Protein AF-A0A5J5S243-F1 (afdb_monomer_lite)

Sequence (163 aa):
MQGHPEELGSLVEVLKSGMVTSDSGHQYKLQSDAKCDTMGTLWRILGVNNGAQRVFGEATGFSLLLTTLHSFQGDGHSEEPYLLVYIKVFTYLLRLMTAGVCGNTINRTKLHAIISSHTFYDLLSESGLLCVDYEKQVIRLLLEPAQKFFSKAYCFEFITRFP

InterPro domains:
  IPR051944 BEACH domain-containing protein [PTHR46108] (5-150)

pLDDT: mean 80.26, std 15.57, range [39.47, 95.81]

Radius of gyration: 15.76 Å; chains: 1; bounding box: 36×47×36 Å

Structure (mmCIF, N/CA/C/O backbone):
data_AF-A0A5J5S243-F1
#
_entry.id   AF-A0A5J5S243-F1
#
loop_
_atom_site.group_PDB
_atom_site.id
_atom_site.type_symbol
_atom_site.label_atom_id
_atom_site.label_alt_id
_atom_site.label_comp_id
_atom_site.label_asym_id
_atom_site.label_entity_id
_atom_site.label_seq_id
_atom_site.pdbx_PDB_ins_code
_atom_site.Cartn_x
_atom_site.Cartn_y
_atom_site.Cartn_z
_atom_site.occupancy
_atom_site.B_iso_or_equiv
_atom_site.auth_seq_id
_atom_site.auth_comp_id
_atom_site.auth_asym_id
_atom_site.auth_atom_id
_atom_site.pdbx_PDB_model_num
ATOM 1 N N . MET A 1 1 ? -18.306 -7.718 16.005 1.00 47.03 1 MET A N 1
ATOM 2 C CA . MET A 1 1 ? -17.425 -8.568 15.175 1.00 47.03 1 MET A CA 1
ATOM 3 C C . MET A 1 1 ? -16.044 -8.541 15.798 1.00 47.03 1 MET A C 1
ATOM 5 O O . MET A 1 1 ? -15.494 -7.453 15.922 1.00 47.03 1 MET A O 1
ATOM 9 N N . GLN A 1 2 ? -15.530 -9.690 16.247 1.00 50.78 2 GLN A N 1
ATOM 10 C CA . GLN A 1 2 ? -14.122 -9.833 16.631 1.00 50.78 2 GLN A CA 1
ATOM 11 C C . GLN A 1 2 ? -13.282 -9.578 15.374 1.00 50.78 2 GLN A C 1
ATOM 13 O O . GLN A 1 2 ? -13.313 -10.363 14.433 1.00 50.78 2 GLN A O 1
ATOM 18 N N . GLY A 1 3 ? -12.634 -8.419 15.294 1.00 55.56 3 GLY A N 1
ATOM 19 C CA . GLY A 1 3 ? -11.641 -8.164 14.258 1.00 55.56 3 GLY A CA 1
ATOM 20 C C . GLY A 1 3 ? -10.354 -8.782 14.751 1.00 55.56 3 GLY A C 1
ATOM 21 O O . GLY A 1 3 ? -9.804 -8.226 15.688 1.00 55.56 3 GLY A O 1
ATOM 22 N N . HIS A 1 4 ? -9.954 -9.923 14.189 1.00 66.75 4 HIS A N 1
ATOM 23 C CA . HIS A 1 4 ? -8.711 -10.629 14.498 1.00 66.75 4 HIS A CA 1
ATOM 24 C C . HIS A 1 4 ? -7.523 -9.678 14.278 1.00 66.75 4 HIS A C 1
ATOM 26 O O . HIS A 1 4 ? -7.074 -9.507 13.140 1.00 66.75 4 HIS A O 1
ATOM 32 N N . PRO A 1 5 ? -7.062 -8.965 15.323 1.00 76.06 5 PRO A N 1
ATOM 33 C CA . PRO A 1 5 ? -6.202 -7.811 15.119 1.00 76.06 5 PRO A CA 1
ATOM 34 C C . PRO A 1 5 ? -4.764 -8.247 14.846 1.00 76.06 5 PRO A C 1
ATOM 36 O O . PRO A 1 5 ? -4.051 -7.607 14.077 1.00 76.06 5 PRO A O 1
ATOM 39 N N . GLU A 1 6 ? -4.387 -9.385 15.425 1.00 83.00 6 GLU A N 1
ATOM 40 C CA . GLU A 1 6 ? -3.096 -10.039 15.266 1.00 83.00 6 GLU A CA 1
ATOM 41 C C . GLU A 1 6 ? -2.905 -10.539 13.831 1.00 83.00 6 GLU A C 1
ATOM 43 O O . GLU A 1 6 ? -1.921 -10.181 13.198 1.00 83.00 6 GLU A O 1
ATOM 48 N N . GLU A 1 7 ? -3.882 -11.258 13.269 1.00 87.56 7 GLU A N 1
ATOM 49 C CA . GLU A 1 7 ? -3.805 -11.811 11.908 1.00 87.56 7 GLU A CA 1
ATOM 50 C C . GLU A 1 7 ? -3.65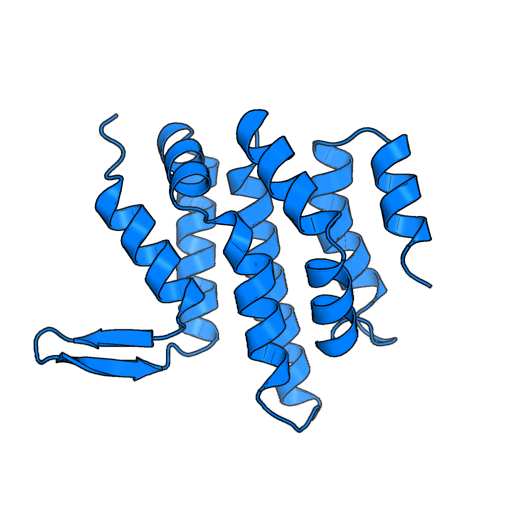0 -10.715 10.845 1.00 87.56 7 GLU A C 1
ATOM 52 O O . GLU A 1 7 ? -2.774 -10.785 9.979 1.00 87.56 7 GLU A O 1
ATOM 57 N N . LEU A 1 8 ? -4.474 -9.662 10.925 1.00 88.69 8 LEU A N 1
ATOM 58 C CA . LEU A 1 8 ? -4.383 -8.535 9.997 1.00 88.69 8 LEU A CA 1
ATOM 59 C C . LEU A 1 8 ? -3.063 -7.772 10.170 1.00 88.69 8 LEU A C 1
ATOM 61 O O . LEU A 1 8 ? -2.460 -7.364 9.177 1.00 88.69 8 LEU A O 1
ATOM 65 N N . GLY A 1 9 ? -2.607 -7.595 11.413 1.00 88.88 9 GLY A N 1
ATOM 66 C CA . GLY A 1 9 ? -1.311 -6.991 11.711 1.00 88.88 9 GLY A CA 1
ATOM 67 C C . GLY A 1 9 ? -0.151 -7.792 11.120 1.00 88.88 9 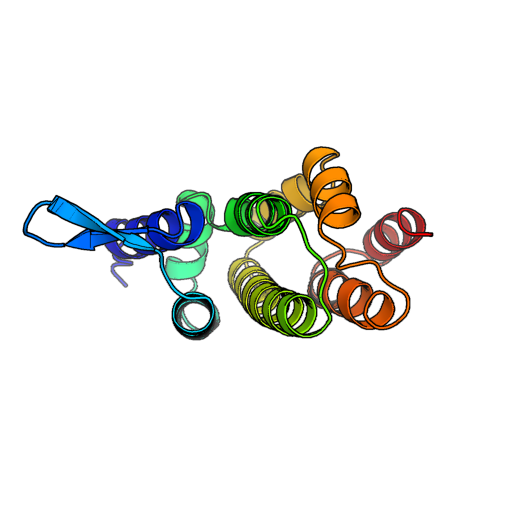GLY A C 1
ATOM 68 O O . GLY A 1 9 ? 0.705 -7.221 10.448 1.00 88.88 9 GLY A O 1
ATOM 69 N N . SER A 1 10 ? -0.159 -9.118 11.265 1.00 89.88 10 SER A N 1
ATOM 70 C CA . SER A 1 10 ? 0.855 -10.000 10.677 1.00 89.88 10 SER A CA 1
ATOM 71 C C . SER A 1 10 ? 0.893 -9.904 9.153 1.00 89.88 10 SER A C 1
ATOM 73 O O . SER A 1 10 ? 1.977 -9.836 8.578 1.00 89.88 10 SER A O 1
ATOM 75 N N . LEU A 1 11 ? -0.263 -9.830 8.482 1.00 91.88 11 LEU A N 1
ATOM 76 C CA . LEU A 1 11 ? -0.313 -9.630 7.027 1.00 91.88 11 LEU A CA 1
ATOM 77 C C . LEU A 1 11 ? 0.293 -8.286 6.603 1.00 91.88 11 LEU A C 1
ATOM 79 O O . LEU A 1 11 ? 0.976 -8.209 5.581 1.00 91.88 11 LEU A O 1
ATOM 83 N N . VAL A 1 12 ? 0.066 -7.231 7.388 1.00 93.19 12 VAL A N 1
ATOM 84 C CA . VAL A 1 12 ? 0.680 -5.919 7.157 1.00 93.19 12 VAL A CA 1
ATOM 85 C C . VAL A 1 12 ? 2.203 -6.003 7.293 1.00 93.19 12 VAL A C 1
ATOM 87 O O . VAL A 1 12 ? 2.910 -5.489 6.429 1.00 93.19 12 VAL A O 1
ATOM 90 N N . GLU A 1 13 ? 2.722 -6.694 8.307 1.00 92.19 13 GLU A N 1
ATOM 91 C CA . GLU A 1 13 ? 4.169 -6.874 8.489 1.00 92.19 13 GLU A CA 1
ATOM 92 C C . GLU A 1 13 ? 4.813 -7.725 7.383 1.00 92.19 13 GLU A C 1
ATOM 94 O O . GLU A 1 13 ? 5.899 -7.399 6.891 1.00 92.19 13 GLU A O 1
ATOM 99 N N . VAL A 1 14 ? 4.126 -8.766 6.907 1.00 93.06 14 VAL A N 1
ATOM 100 C CA . VAL A 1 14 ? 4.560 -9.554 5.740 1.00 93.06 14 VAL A CA 1
ATOM 101 C C . VAL A 1 14 ? 4.648 -8.677 4.489 1.00 93.06 14 VAL A C 1
ATOM 103 O O . VAL A 1 14 ? 5.636 -8.733 3.758 1.00 93.06 14 VAL A O 1
ATOM 106 N N . LEU A 1 15 ? 3.651 -7.823 4.242 1.00 93.69 15 LEU A N 1
ATOM 107 C CA . LEU A 1 15 ? 3.670 -6.914 3.093 1.00 93.69 15 LEU A CA 1
ATOM 108 C C . LEU A 1 15 ? 4.770 -5.846 3.200 1.00 93.69 15 LEU A C 1
ATOM 110 O O . LEU A 1 15 ? 5.366 -5.502 2.179 1.00 93.69 15 LEU A O 1
ATOM 114 N N . LYS A 1 16 ? 5.068 -5.349 4.408 1.00 92.88 16 LYS A N 1
ATOM 115 C CA . LYS A 1 16 ? 6.158 -4.385 4.644 1.00 92.88 16 LYS A CA 1
ATOM 116 C C . LYS A 1 16 ? 7.530 -4.997 4.415 1.00 92.88 16 LYS A C 1
ATOM 118 O O . LYS A 1 16 ? 8.342 -4.418 3.702 1.00 92.88 16 LYS A O 1
ATOM 123 N N . SER A 1 17 ? 7.782 -6.148 5.036 1.00 90.56 17 SER A N 1
ATOM 124 C CA . SER A 1 17 ? 9.060 -6.855 4.918 1.00 90.56 17 SER A CA 1
ATOM 125 C C . SER A 1 17 ? 9.262 -7.433 3.520 1.00 90.56 17 SER A C 1
ATOM 127 O O . SER A 1 17 ? 10.391 -7.567 3.057 1.00 90.56 17 SER A O 1
ATOM 129 N N . GLY A 1 18 ? 8.168 -7.788 2.839 1.00 89.44 18 GLY A N 1
ATOM 130 C CA . GLY A 1 18 ? 8.216 -8.534 1.591 1.00 89.44 18 GLY A CA 1
ATOM 131 C C . GLY A 1 18 ? 8.754 -9.953 1.773 1.00 89.44 18 GLY A C 1
ATOM 132 O O . GLY A 1 18 ? 9.194 -10.540 0.786 1.00 89.44 18 GLY A O 1
ATOM 133 N N . MET A 1 19 ? 8.730 -10.492 2.997 1.00 90.31 19 MET A N 1
ATOM 134 C CA . MET A 1 19 ? 9.253 -11.812 3.344 1.00 90.31 19 MET A CA 1
ATOM 135 C C . MET A 1 19 ? 8.185 -12.643 4.063 1.00 90.31 19 MET A C 1
ATOM 137 O O . MET A 1 19 ? 7.394 -12.120 4.845 1.00 90.31 19 MET A O 1
ATOM 141 N N . VAL A 1 20 ? 8.182 -13.951 3.820 1.00 89.50 20 VAL A N 1
ATOM 142 C CA . VAL A 1 20 ? 7.339 -14.926 4.524 1.00 89.50 20 VAL A CA 1
ATOM 143 C C . VAL A 1 20 ? 8.233 -15.946 5.207 1.00 89.50 20 VAL A C 1
ATOM 145 O O . VAL A 1 20 ? 9.124 -16.499 4.569 1.00 89.50 20 VAL A O 1
ATOM 148 N N . THR A 1 21 ? 7.983 -16.213 6.484 1.00 88.75 21 THR A N 1
ATOM 149 C CA . THR A 1 21 ? 8.714 -17.223 7.256 1.00 88.75 21 THR A CA 1
ATOM 150 C C . THR A 1 21 ? 7.882 -18.500 7.328 1.00 88.75 21 THR A C 1
ATOM 152 O O . THR A 1 21 ? 6.717 -18.453 7.709 1.00 88.75 21 THR A O 1
ATOM 155 N N . SER A 1 22 ? 8.463 -19.635 6.947 1.00 88.12 22 SER A N 1
ATOM 156 C CA . SER A 1 22 ? 7.841 -20.955 7.124 1.00 88.12 22 SER A CA 1
ATOM 157 C C . SER A 1 22 ? 7.906 -21.425 8.577 1.00 88.12 22 SER A C 1
ATOM 159 O O . SER A 1 22 ? 8.735 -20.944 9.348 1.00 88.12 22 SER A O 1
ATOM 161 N N . ASP A 1 23 ? 7.130 -22.455 8.918 1.00 86.31 23 ASP A N 1
ATOM 162 C CA . ASP A 1 23 ? 7.147 -23.090 10.248 1.00 86.31 23 ASP A CA 1
ATOM 163 C C . ASP A 1 23 ? 8.536 -23.620 10.646 1.00 86.31 23 ASP A C 1
ATOM 165 O O . ASP A 1 23 ? 8.866 -23.729 11.823 1.00 86.31 23 ASP A O 1
ATOM 169 N N . SER A 1 24 ? 9.379 -23.914 9.652 1.00 89.44 24 SER A N 1
ATOM 170 C CA . SER A 1 24 ? 10.770 -24.340 9.843 1.00 89.44 24 SER A CA 1
ATOM 171 C C . SER A 1 24 ? 11.768 -23.184 10.017 1.00 89.44 24 SER A C 1
ATOM 173 O O . SER A 1 24 ? 12.967 -23.423 10.123 1.00 89.44 24 SER A O 1
ATOM 175 N N . GLY A 1 25 ? 11.302 -21.930 10.014 1.00 89.06 25 GLY A N 1
ATOM 176 C CA . GLY A 1 25 ? 12.122 -20.723 10.163 1.00 89.06 25 GLY A CA 1
ATOM 177 C C . GLY A 1 25 ? 12.742 -20.188 8.867 1.00 89.06 25 GLY A C 1
ATOM 178 O O . GLY A 1 25 ? 13.329 -19.108 8.878 1.00 89.06 25 GLY A O 1
ATOM 179 N N . HIS A 1 26 ? 12.598 -20.888 7.735 1.00 89.62 26 HIS A N 1
ATOM 180 C CA . HIS A 1 26 ? 13.108 -20.407 6.444 1.00 89.62 26 HIS A CA 1
ATOM 181 C C . HIS A 1 26 ? 12.304 -19.211 5.936 1.00 89.62 26 HIS A C 1
ATOM 183 O O . HIS A 1 26 ? 11.072 -19.256 5.954 1.00 89.62 26 HIS A O 1
ATOM 189 N N . GLN A 1 27 ? 12.999 -18.182 5.444 1.00 91.06 27 GLN A N 1
ATOM 190 C CA . GLN A 1 27 ? 12.389 -16.975 4.891 1.00 91.06 27 GLN A CA 1
ATOM 191 C C . GLN A 1 27 ? 12.385 -16.985 3.359 1.00 91.06 27 GLN A C 1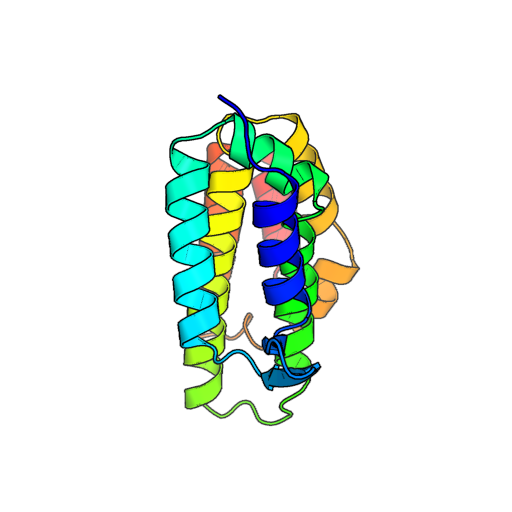
ATOM 193 O O . GLN A 1 27 ? 13.387 -17.308 2.723 1.00 91.06 27 GLN A O 1
ATOM 198 N N . TYR A 1 28 ? 11.269 -16.566 2.770 1.00 88.75 28 TYR A N 1
ATOM 199 C CA . TYR A 1 28 ? 11.046 -16.520 1.328 1.00 88.75 28 TYR A CA 1
ATOM 200 C C . TYR A 1 28 ? 10.632 -15.115 0.895 1.00 88.75 28 TYR A C 1
ATOM 202 O O . TYR A 1 28 ? 9.757 -14.513 1.518 1.00 88.75 28 TYR A O 1
ATOM 210 N N . LYS A 1 29 ? 11.219 -14.602 -0.195 1.00 89.50 29 LYS A N 1
ATOM 211 C CA . LYS A 1 29 ? 10.818 -13.314 -0.784 1.00 89.50 29 LYS A CA 1
ATOM 212 C C . LYS A 1 29 ? 9.438 -13.448 -1.420 1.00 89.50 29 LYS A C 1
ATOM 214 O O . LYS A 1 29 ? 9.210 -14.307 -2.273 1.00 89.50 29 LYS A O 1
ATOM 219 N N . LEU A 1 30 ? 8.525 -12.573 -1.019 1.00 88.62 30 LEU A N 1
ATOM 220 C CA . LEU A 1 30 ? 7.176 -12.512 -1.554 1.00 88.62 30 LEU A CA 1
ATOM 221 C C . LEU A 1 30 ? 7.212 -11.912 -2.964 1.00 88.62 30 LEU A C 1
ATOM 223 O O . LEU A 1 30 ? 7.625 -10.765 -3.157 1.00 88.62 30 LEU A O 1
ATOM 227 N N . GLN A 1 31 ? 6.769 -12.699 -3.942 1.00 90.12 31 GLN A N 1
ATOM 228 C CA . GLN A 1 31 ? 6.690 -12.282 -5.342 1.00 90.12 31 GLN A CA 1
ATOM 229 C C . GLN A 1 31 ? 5.655 -11.166 -5.533 1.00 90.12 31 GLN A C 1
ATOM 231 O O . GLN A 1 31 ? 4.676 -11.074 -4.789 1.00 90.12 31 GLN A O 1
ATOM 236 N N . SER A 1 32 ? 5.847 -10.329 -6.554 1.00 90.12 32 SER A N 1
ATOM 237 C CA . SER A 1 32 ? 4.984 -9.167 -6.809 1.00 90.12 32 SER A CA 1
ATOM 238 C C . SER A 1 32 ? 3.515 -9.536 -7.028 1.00 90.12 32 SER A C 1
ATOM 240 O O . SER A 1 32 ? 2.637 -8.819 -6.550 1.00 90.12 32 SER A O 1
ATOM 242 N N . ASP A 1 33 ? 3.226 -10.670 -7.671 1.00 91.00 33 ASP A N 1
ATOM 243 C CA . ASP A 1 33 ? 1.848 -11.147 -7.837 1.00 91.00 33 ASP A CA 1
ATOM 244 C C . ASP A 1 33 ? 1.214 -11.532 -6.496 1.00 91.00 33 ASP A C 1
ATOM 246 O O . ASP A 1 33 ? 0.117 -11.078 -6.183 1.00 91.00 33 ASP A O 1
ATOM 250 N N . ALA A 1 34 ? 1.947 -12.243 -5.636 1.00 92.69 34 ALA A N 1
ATOM 251 C CA . ALA A 1 34 ? 1.471 -12.595 -4.301 1.00 92.69 34 ALA A CA 1
ATOM 252 C C . ALA A 1 34 ? 1.252 -11.353 -3.414 1.00 92.69 34 ALA A C 1
ATOM 254 O O . ALA A 1 34 ? 0.281 -11.293 -2.652 1.00 92.69 34 ALA A O 1
ATOM 255 N N . LYS A 1 35 ? 2.100 -10.321 -3.549 1.00 93.06 35 LYS A N 1
ATOM 256 C CA . LYS A 1 35 ? 1.867 -9.001 -2.936 1.00 93.06 35 LYS A CA 1
ATOM 257 C C . LYS A 1 35 ? 0.547 -8.394 -3.429 1.00 93.06 35 LYS A C 1
ATOM 259 O O . LYS A 1 35 ? -0.265 -7.965 -2.608 1.00 93.06 35 LYS A O 1
ATOM 264 N N . CYS A 1 36 ? 0.310 -8.382 -4.744 1.00 92.94 36 CYS A N 1
ATOM 265 C CA . CYS A 1 36 ? -0.924 -7.859 -5.342 1.00 92.94 36 CYS A CA 1
ATOM 266 C C . CYS A 1 36 ? -2.169 -8.617 -4.862 1.00 92.94 36 CYS A C 1
ATOM 268 O O . CYS A 1 36 ? -3.143 -7.984 -4.457 1.00 92.94 36 CYS A O 1
ATOM 270 N N . ASP A 1 37 ? -2.135 -9.948 -4.843 1.00 94.31 37 ASP A N 1
ATOM 271 C CA . ASP A 1 37 ? -3.267 -10.782 -4.424 1.00 94.31 37 ASP A CA 1
ATOM 272 C C . ASP A 1 37 ? -3.601 -10.597 -2.942 1.00 94.31 37 ASP A C 1
ATOM 274 O O . ASP A 1 37 ? -4.776 -10.486 -2.564 1.00 94.31 37 ASP A O 1
ATOM 278 N N . THR A 1 38 ? -2.568 -10.481 -2.105 1.00 94.75 38 THR A N 1
ATOM 279 C CA . THR A 1 38 ? -2.718 -10.182 -0.678 1.00 94.75 38 THR A CA 1
ATOM 280 C C . THR A 1 38 ? -3.356 -8.807 -0.491 1.00 94.75 38 THR A C 1
ATOM 282 O O . THR A 1 38 ? -4.389 -8.691 0.171 1.00 94.75 38 THR A O 1
ATOM 285 N N . MET A 1 39 ? -2.821 -7.764 -1.138 1.00 94.38 39 MET A N 1
ATOM 286 C CA . MET A 1 39 ? -3.390 -6.411 -1.085 1.00 94.38 39 MET A CA 1
ATOM 287 C C . MET A 1 39 ? -4.821 -6.353 -1.631 1.00 94.38 39 MET A C 1
ATOM 289 O O . MET A 1 39 ? -5.674 -5.691 -1.045 1.00 94.38 39 MET A O 1
ATOM 293 N N . GLY A 1 40 ? -5.117 -7.071 -2.716 1.00 91.19 40 GLY A N 1
ATOM 294 C CA . GLY A 1 40 ? -6.457 -7.153 -3.297 1.00 91.19 40 GLY A CA 1
ATOM 295 C C . GLY A 1 40 ? -7.459 -7.859 -2.383 1.00 91.19 40 GLY A C 1
ATOM 296 O O . GLY A 1 40 ? -8.630 -7.479 -2.328 1.00 91.19 40 GLY A O 1
ATOM 297 N N . THR A 1 41 ? -7.006 -8.861 -1.630 1.00 94.06 41 THR A N 1
ATOM 298 C CA . THR A 1 41 ? -7.821 -9.541 -0.618 1.00 94.06 41 THR A CA 1
ATOM 299 C C . THR A 1 41 ? -8.080 -8.640 0.580 1.00 94.06 41 THR A C 1
ATOM 301 O O . THR A 1 41 ? -9.235 -8.480 0.978 1.00 94.06 41 THR A O 1
ATOM 304 N N . LEU A 1 42 ? -7.045 -7.969 1.091 1.00 93.00 42 LEU A N 1
ATOM 305 C CA . LEU A 1 42 ? -7.195 -6.974 2.149 1.00 93.00 42 LEU A CA 1
ATOM 306 C C . LEU A 1 42 ? -8.135 -5.844 1.722 1.00 93.00 42 LEU A C 1
ATOM 308 O O . LEU A 1 42 ? -9.037 -5.497 2.473 1.00 93.00 42 LEU A O 1
ATOM 312 N N . TRP A 1 43 ? -8.009 -5.331 0.498 1.00 89.81 43 TRP A N 1
ATOM 313 C CA . TRP A 1 43 ? -8.897 -4.305 -0.049 1.00 89.81 43 TRP A CA 1
ATOM 314 C C . TRP A 1 43 ? -10.374 -4.721 0.015 1.00 89.81 43 TRP A C 1
ATOM 316 O O . TRP A 1 43 ? -11.205 -3.949 0.494 1.00 89.81 43 TRP A O 1
ATOM 326 N N . ARG A 1 44 ? -10.698 -5.959 -0.390 1.00 88.50 44 ARG A N 1
ATOM 327 C CA . ARG A 1 44 ? -12.060 -6.514 -0.294 1.00 88.50 44 ARG A CA 1
ATOM 328 C C . ARG A 1 44 ? -12.551 -6.598 1.153 1.00 88.50 44 ARG A C 1
ATOM 330 O O . ARG A 1 44 ? -13.690 -6.229 1.417 1.00 88.50 44 ARG A O 1
ATOM 337 N N . ILE A 1 45 ? -11.698 -7.034 2.084 1.00 90.38 45 ILE A N 1
ATOM 338 C CA . ILE A 1 45 ? -12.033 -7.126 3.516 1.00 90.38 45 ILE A CA 1
ATOM 339 C C . ILE A 1 45 ? -12.281 -5.732 4.104 1.00 90.38 45 ILE A C 1
ATOM 341 O O . ILE A 1 45 ? -13.325 -5.493 4.710 1.00 90.38 45 ILE A O 1
ATOM 345 N N . LEU A 1 46 ? -11.350 -4.796 3.897 1.00 87.50 46 LEU A N 1
ATOM 346 C CA . LEU A 1 46 ? -11.457 -3.422 4.391 1.00 87.50 46 LEU A CA 1
ATOM 347 C C . LEU A 1 46 ? -12.664 -2.694 3.790 1.00 87.50 46 LEU A C 1
ATOM 349 O O . LEU A 1 46 ? -13.269 -1.862 4.460 1.00 87.50 46 LEU A O 1
ATOM 353 N N . GLY A 1 47 ? -13.040 -3.017 2.552 1.00 83.62 47 GLY A N 1
ATOM 354 C CA . GLY A 1 47 ? -14.187 -2.417 1.873 1.00 83.62 47 GLY A CA 1
ATOM 355 C C . GLY A 1 47 ? -15.538 -2.704 2.534 1.00 83.62 47 GLY A C 1
ATOM 356 O O . GLY A 1 47 ? -16.456 -1.903 2.383 1.00 83.62 47 GLY A O 1
ATOM 357 N N . VAL A 1 48 ? -15.668 -3.807 3.280 1.00 84.81 48 VAL A N 1
ATOM 358 C CA . VAL A 1 48 ? -16.937 -4.224 3.913 1.00 84.81 48 VAL A CA 1
ATOM 359 C C . VAL A 1 48 ? -16.863 -4.338 5.439 1.00 84.81 48 VAL A C 1
ATOM 361 O O . VAL A 1 48 ? -17.883 -4.575 6.082 1.00 84.81 48 VAL A O 1
ATOM 364 N N . ASN A 1 49 ? -15.681 -4.168 6.044 1.00 88.50 49 ASN A N 1
ATOM 365 C CA . ASN A 1 49 ? -15.469 -4.336 7.482 1.00 88.50 49 ASN A CA 1
ATOM 366 C C . ASN A 1 49 ? -14.762 -3.123 8.113 1.00 88.50 49 ASN A C 1
ATOM 368 O O . ASN A 1 49 ? -13.534 -3.024 8.134 1.00 88.50 49 ASN A O 1
ATOM 372 N N . ASN A 1 50 ? -15.553 -2.236 8.725 1.00 86.75 50 ASN A N 1
ATOM 373 C CA . ASN A 1 50 ? -15.058 -1.042 9.428 1.00 86.75 50 ASN A CA 1
ATOM 374 C C . ASN A 1 50 ? -14.123 -1.375 10.609 1.00 86.75 50 ASN A C 1
ATOM 376 O O . ASN A 1 50 ? -13.221 -0.600 10.925 1.00 86.75 50 ASN A O 1
ATOM 380 N N . GLY A 1 51 ? -14.313 -2.528 11.264 1.00 89.69 51 GLY A N 1
ATOM 381 C CA . GLY A 1 51 ? -13.413 -2.996 12.320 1.00 89.69 51 GLY A CA 1
ATOM 382 C C . GLY A 1 51 ? -12.027 -3.322 11.767 1.00 89.69 51 GLY A C 1
ATOM 383 O O . GLY A 1 51 ? -11.024 -2.873 12.315 1.00 89.69 51 GLY A O 1
ATOM 384 N N . ALA A 1 52 ? -11.972 -4.010 10.625 1.00 91.06 52 ALA A N 1
ATOM 385 C CA . ALA A 1 52 ? -10.719 -4.299 9.934 1.00 91.06 52 ALA A CA 1
ATOM 386 C C . ALA A 1 52 ? -10.023 -3.019 9.443 1.00 91.06 52 ALA A C 1
ATOM 388 O O . ALA A 1 52 ? -8.807 -2.915 9.555 1.00 91.06 52 ALA A O 1
ATOM 389 N N . GLN A 1 53 ? -10.766 -2.005 8.976 1.00 90.31 53 GLN A N 1
ATOM 390 C CA . GLN A 1 53 ? -10.175 -0.701 8.624 1.00 90.31 53 GLN A CA 1
ATOM 391 C C . GLN A 1 53 ? -9.479 -0.056 9.821 1.00 90.31 53 GLN A C 1
ATOM 393 O O . GLN A 1 53 ? -8.370 0.468 9.700 1.00 90.31 53 GLN A O 1
ATOM 398 N N . ARG A 1 54 ? -10.123 -0.084 10.991 1.00 91.50 54 ARG A N 1
ATOM 399 C CA . ARG A 1 54 ? -9.544 0.466 12.215 1.00 91.50 54 ARG A CA 1
ATOM 400 C C . ARG A 1 54 ? -8.259 -0.270 12.594 1.00 91.50 54 ARG A C 1
ATOM 402 O O . ARG A 1 54 ? -7.237 0.389 12.768 1.00 91.50 54 ARG A O 1
ATOM 409 N N . VAL A 1 55 ? -8.300 -1.602 12.637 1.00 92.06 55 VAL A N 1
ATOM 410 C CA . VAL A 1 55 ? -7.125 -2.438 12.926 1.00 92.06 55 VAL A CA 1
ATOM 411 C C . VAL A 1 55 ? -6.009 -2.173 11.914 1.00 92.06 55 VAL A C 1
ATOM 413 O O . VAL A 1 55 ? -4.868 -1.983 12.313 1.00 92.06 55 VAL A O 1
ATOM 416 N N . PHE A 1 56 ? -6.321 -2.064 10.620 1.00 93.75 56 PHE A N 1
ATOM 417 C CA . PHE A 1 56 ? -5.339 -1.738 9.582 1.00 93.75 56 PHE A CA 1
ATOM 418 C C . PHE A 1 56 ? -4.606 -0.421 9.874 1.00 93.75 56 PHE A C 1
ATOM 420 O O . PHE A 1 56 ? -3.384 -0.337 9.761 1.00 93.75 56 PHE A O 1
ATOM 427 N N . GLY A 1 57 ? -5.339 0.612 10.295 1.00 92.19 57 GLY A N 1
ATOM 428 C CA . GLY A 1 57 ? -4.749 1.891 10.679 1.00 92.19 57 GLY A CA 1
ATOM 429 C C . GLY A 1 57 ? -3.963 1.846 11.994 1.00 92.19 57 GLY A C 1
ATOM 430 O O . GLY A 1 57 ? -3.013 2.612 12.157 1.00 92.19 57 GLY A O 1
ATOM 431 N N . GLU A 1 58 ? -4.360 1.012 12.956 1.00 91.94 58 GLU A N 1
ATOM 432 C CA . GLU A 1 58 ? -3.647 0.789 14.227 1.00 91.94 58 GLU A CA 1
ATOM 433 C C . GLU A 1 58 ? -2.347 0.002 14.010 1.00 91.94 58 GLU A C 1
ATOM 435 O O . GLU A 1 58 ? -1.306 0.403 14.521 1.00 91.94 58 GLU A O 1
ATOM 440 N N . ALA A 1 59 ? -2.366 -1.008 13.140 1.00 91.50 59 ALA A N 1
ATOM 441 C CA . ALA A 1 59 ? -1.213 -1.810 12.732 1.00 91.50 59 ALA A CA 1
ATOM 442 C C . ALA A 1 59 ? -0.261 -1.080 11.764 1.00 91.50 59 ALA A C 1
ATOM 444 O O . ALA A 1 59 ? 0.544 -1.705 11.080 1.00 91.50 59 ALA A O 1
ATOM 445 N N . THR A 1 60 ? -0.329 0.253 11.679 1.00 92.31 60 THR A N 1
ATOM 446 C CA . THR A 1 60 ? 0.496 1.088 10.785 1.00 92.31 60 THR A CA 1
ATOM 447 C C . THR A 1 60 ? 0.416 0.693 9.301 1.00 92.31 60 THR A C 1
ATOM 449 O O . THR A 1 60 ? 1.350 0.921 8.540 1.00 92.31 60 THR A O 1
ATOM 452 N N . GLY A 1 61 ? -0.722 0.158 8.845 1.00 94.25 61 GLY A N 1
ATOM 453 C CA . GLY A 1 61 ? -0.912 -0.318 7.469 1.00 94.25 61 GLY A CA 1
ATOM 454 C C . GLY A 1 61 ? -0.665 0.736 6.387 1.00 94.25 61 GLY A C 1
ATOM 455 O O . GLY A 1 61 ? -0.223 0.403 5.292 1.00 94.25 61 GLY A O 1
ATOM 456 N N . PHE A 1 62 ? -0.852 2.023 6.689 1.00 94.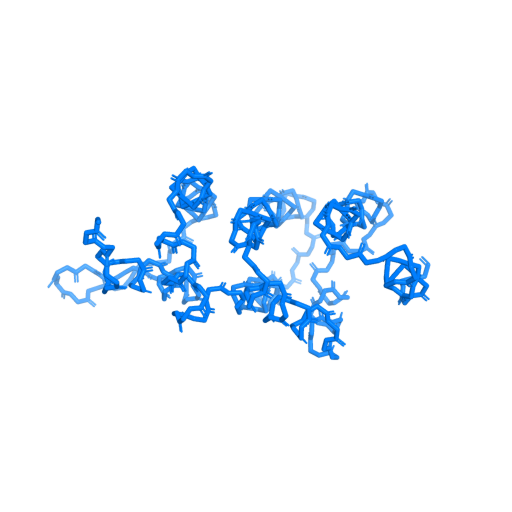56 62 PHE A N 1
ATOM 457 C CA . PHE A 1 62 ? -0.559 3.099 5.736 1.00 94.56 62 PHE A CA 1
ATOM 458 C C . PHE A 1 62 ? 0.940 3.288 5.457 1.00 94.56 62 PHE A C 1
ATOM 460 O O . PHE A 1 62 ? 1.291 3.823 4.406 1.00 94.56 62 PHE A O 1
ATOM 467 N N . SER A 1 63 ? 1.838 2.814 6.333 1.00 95.19 63 SER A N 1
ATOM 468 C CA . SER A 1 63 ? 3.281 2.878 6.069 1.00 95.19 63 SER A CA 1
ATOM 469 C C . SER A 1 63 ? 3.718 1.933 4.945 1.00 95.19 63 SER A C 1
ATOM 471 O O . SER A 1 63 ? 4.836 2.072 4.454 1.00 95.19 63 SER A O 1
ATOM 473 N N . LEU A 1 64 ? 2.829 1.037 4.483 1.00 95.81 64 LEU A N 1
ATOM 474 C CA . LEU A 1 64 ? 3.041 0.229 3.280 1.00 95.81 64 LEU A CA 1
ATOM 475 C C . LEU A 1 64 ? 3.352 1.082 2.044 1.00 95.81 64 LEU A C 1
ATOM 477 O O . LEU A 1 64 ? 4.068 0.610 1.166 1.00 95.81 64 LEU A O 1
ATOM 481 N N . LEU A 1 65 ? 2.865 2.329 1.976 1.00 93.81 65 LEU A N 1
ATOM 482 C CA . LEU A 1 65 ? 3.254 3.281 0.928 1.00 93.81 65 LEU A CA 1
ATOM 483 C C . LEU A 1 65 ? 4.765 3.495 0.890 1.00 93.81 65 LEU A C 1
ATOM 485 O O . LEU A 1 65 ? 5.386 3.325 -0.155 1.00 93.81 65 LEU A O 1
ATOM 489 N N . LEU A 1 66 ? 5.348 3.815 2.044 1.00 94.50 66 LEU A N 1
ATOM 490 C CA . LEU A 1 66 ? 6.770 4.113 2.159 1.00 94.50 66 LEU A CA 1
ATOM 491 C C . LEU A 1 66 ? 7.605 2.856 1.910 1.00 94.50 66 LEU A C 1
ATOM 493 O O . LEU A 1 66 ? 8.520 2.879 1.096 1.00 94.50 66 LEU A O 1
ATOM 497 N N . THR A 1 67 ? 7.259 1.733 2.547 1.00 94.12 67 THR A N 1
ATOM 498 C CA . THR A 1 67 ? 8.039 0.493 2.397 1.00 94.12 67 THR A CA 1
ATOM 499 C C . THR A 1 67 ? 7.980 -0.056 0.973 1.00 94.12 67 THR A C 1
ATOM 501 O O . THR A 1 67 ? 8.978 -0.569 0.473 1.00 94.12 67 THR A O 1
ATOM 504 N N . THR A 1 68 ? 6.836 0.075 0.292 1.00 93.00 68 THR A N 1
ATOM 505 C CA . THR A 1 68 ? 6.700 -0.374 -1.100 1.00 93.00 68 THR A CA 1
ATOM 506 C C . THR A 1 68 ? 7.516 0.498 -2.045 1.00 93.00 68 THR A C 1
ATOM 508 O O . THR A 1 68 ? 8.277 -0.048 -2.839 1.00 93.00 68 THR A O 1
ATOM 511 N N . LEU A 1 69 ? 7.418 1.828 -1.934 1.00 91.50 69 LEU A N 1
ATOM 512 C CA . LEU A 1 69 ? 8.207 2.741 -2.768 1.00 91.50 69 LEU A CA 1
ATOM 513 C C . LEU A 1 69 ? 9.711 2.561 -2.538 1.00 91.50 69 LEU A C 1
ATOM 515 O O . LEU A 1 69 ? 10.464 2.450 -3.498 1.00 91.50 69 LEU A O 1
ATOM 519 N N . HIS A 1 70 ? 10.134 2.420 -1.281 1.00 91.06 70 HIS A N 1
ATOM 520 C CA . HIS A 1 70 ? 11.521 2.102 -0.948 1.00 91.06 70 HIS A CA 1
ATOM 521 C C . HIS A 1 70 ? 11.976 0.780 -1.586 1.00 91.06 70 HIS A C 1
ATOM 523 O O . HIS A 1 70 ? 13.098 0.671 -2.068 1.00 91.06 70 HIS A O 1
ATOM 529 N N . SER A 1 71 ? 11.108 -0.237 -1.649 1.00 88.12 71 SER A N 1
ATOM 530 C CA . SER A 1 71 ? 11.462 -1.514 -2.285 1.00 88.12 71 SER A CA 1
ATOM 531 C C . SER A 1 71 ? 11.696 -1.416 -3.797 1.00 88.12 71 SER A C 1
ATOM 533 O O . SER A 1 71 ? 12.396 -2.262 -4.343 1.00 88.12 71 SER A O 1
ATOM 535 N N . PHE A 1 72 ? 11.163 -0.387 -4.465 1.00 87.38 72 PHE A N 1
ATOM 536 C CA . PHE A 1 72 ? 11.392 -0.152 -5.895 1.00 87.38 72 PHE A CA 1
ATOM 537 C C . PHE A 1 72 ? 12.790 0.405 -6.192 1.00 87.38 72 PHE A C 1
ATOM 539 O O . PHE A 1 72 ? 13.292 0.224 -7.299 1.00 87.38 72 PHE A O 1
ATOM 546 N N . GLN A 1 73 ? 13.447 1.012 -5.197 1.00 78.38 73 GLN A N 1
ATOM 547 C CA . GLN A 1 73 ? 14.790 1.588 -5.326 1.00 78.38 73 GLN A CA 1
ATOM 548 C C . GLN A 1 73 ? 15.908 0.530 -5.351 1.00 78.38 73 GLN A C 1
ATOM 550 O O . GLN A 1 73 ? 17.020 0.812 -5.786 1.00 78.38 73 GLN A O 1
ATOM 555 N N . GLY A 1 74 ? 15.631 -0.692 -4.879 1.00 61.56 74 GLY A N 1
ATOM 556 C CA . GLY A 1 74 ? 16.646 -1.727 -4.653 1.00 61.56 74 GLY A CA 1
ATOM 557 C C . GLY A 1 74 ? 17.119 -2.503 -5.888 1.00 61.56 74 GLY A C 1
ATOM 558 O O . GLY A 1 74 ? 18.137 -3.181 -5.790 1.00 61.56 74 GLY A O 1
ATOM 559 N N . ASP A 1 75 ? 16.427 -2.409 -7.028 1.00 54.66 75 ASP A N 1
ATOM 560 C CA . ASP A 1 75 ? 16.677 -3.287 -8.189 1.00 54.66 75 ASP A CA 1
ATOM 561 C C . ASP A 1 75 ? 17.375 -2.598 -9.381 1.00 54.66 75 ASP A C 1
ATOM 563 O O . ASP A 1 75 ? 17.466 -3.200 -10.443 1.00 54.66 75 ASP A O 1
ATOM 567 N N . GLY A 1 76 ? 17.922 -1.384 -9.214 1.00 48.53 76 GLY A N 1
ATOM 568 C CA . GLY A 1 76 ? 19.014 -0.795 -10.021 1.00 48.53 76 GLY A CA 1
ATOM 569 C C . GLY A 1 76 ? 18.853 -0.617 -11.544 1.00 48.53 76 GLY A C 1
ATOM 570 O O . GLY A 1 76 ? 19.615 0.147 -12.133 1.00 48.53 76 GLY A O 1
ATOM 571 N N . HIS A 1 77 ? 17.891 -1.255 -12.205 1.00 48.22 77 HIS A N 1
ATOM 572 C CA . HIS A 1 77 ? 17.726 -1.263 -13.653 1.00 48.22 77 HIS A CA 1
ATOM 573 C C . HIS A 1 77 ? 16.249 -1.140 -14.011 1.00 48.22 77 HIS A C 1
ATOM 575 O O . HIS A 1 77 ? 15.473 -2.093 -13.979 1.00 48.22 77 HIS A O 1
ATOM 581 N N . SER A 1 78 ? 15.879 0.084 -14.376 1.00 54.59 78 SER A N 1
ATOM 582 C CA . SER A 1 78 ? 14.600 0.459 -14.967 1.00 54.59 78 SER A CA 1
ATOM 583 C C . SER A 1 78 ? 14.489 -0.101 -16.390 1.00 54.59 78 SER A C 1
ATOM 585 O O . SER A 1 78 ? 14.466 0.650 -17.361 1.00 54.59 78 SER A O 1
ATOM 587 N N . GLU A 1 79 ? 14.463 -1.424 -16.542 1.00 57.97 79 GLU A N 1
ATOM 588 C CA . GLU A 1 79 ? 13.980 -2.020 -17.785 1.00 57.97 79 GLU A CA 1
ATOM 589 C C . GLU A 1 79 ? 12.443 -1.970 -17.776 1.00 57.97 79 GLU A C 1
ATOM 591 O O . GLU A 1 79 ? 11.797 -2.223 -16.755 1.00 57.97 79 GLU A O 1
ATOM 596 N N . GLU A 1 80 ? 11.848 -1.650 -18.925 1.00 55.81 80 GLU A N 1
ATOM 597 C CA . GLU A 1 80 ? 10.399 -1.596 -19.179 1.00 55.81 80 GLU A CA 1
ATOM 598 C C . GLU A 1 80 ? 9.559 -2.723 -18.509 1.00 55.81 80 GLU A C 1
ATOM 600 O O . GLU A 1 80 ? 8.503 -2.411 -17.944 1.00 55.81 80 GLU A O 1
ATOM 605 N N . PRO A 1 81 ? 9.998 -4.008 -18.461 1.00 65.38 81 PRO A N 1
ATOM 606 C CA . PRO A 1 81 ? 9.275 -5.065 -17.742 1.00 65.38 81 PRO A CA 1
ATOM 607 C C . PRO A 1 81 ? 9.139 -4.847 -16.224 1.00 65.38 81 PRO A C 1
ATOM 609 O O . PRO A 1 81 ? 8.117 -5.233 -15.653 1.00 65.38 81 PRO A O 1
ATOM 612 N N . TYR A 1 82 ? 10.109 -4.216 -15.555 1.00 75.31 82 TYR A N 1
ATOM 613 C CA . TYR A 1 82 ? 10.046 -3.967 -14.106 1.00 75.31 82 TYR A CA 1
ATOM 614 C C . TYR A 1 82 ? 9.095 -2.822 -13.763 1.00 75.31 82 TYR A C 1
ATOM 616 O O . TYR A 1 82 ? 8.360 -2.895 -12.776 1.00 75.31 82 TYR A O 1
ATOM 624 N N . LEU A 1 83 ? 9.037 -1.797 -14.615 1.00 79.56 83 LEU A N 1
ATOM 625 C CA . LEU A 1 83 ? 8.154 -0.652 -14.413 1.00 79.56 83 LEU A CA 1
ATOM 626 C C . LEU A 1 83 ? 6.675 -1.068 -14.438 1.00 79.56 83 LEU A C 1
ATOM 628 O O . LEU A 1 83 ? 5.903 -0.663 -13.567 1.00 79.56 83 LEU A O 1
ATOM 632 N N . LEU A 1 84 ? 6.288 -1.956 -15.363 1.00 83.88 84 LEU A N 1
ATOM 633 C CA . LEU A 1 84 ? 4.937 -2.534 -15.409 1.00 83.88 84 LEU A CA 1
ATOM 634 C C . LEU A 1 84 ? 4.574 -3.265 -14.108 1.00 83.88 84 LEU A C 1
ATOM 636 O O . LEU A 1 84 ? 3.450 -3.140 -13.610 1.00 83.88 84 LEU A O 1
ATOM 640 N N . VAL A 1 85 ? 5.526 -4.000 -13.528 1.00 87.94 85 VAL A N 1
ATOM 641 C CA . VAL A 1 85 ? 5.341 -4.672 -12.236 1.00 87.94 85 VAL A CA 1
ATOM 642 C C . VAL A 1 85 ? 5.166 -3.645 -11.115 1.00 87.94 85 VAL A C 1
ATOM 644 O O . VAL A 1 85 ? 4.258 -3.798 -10.295 1.00 87.94 85 VAL A O 1
ATOM 647 N N . TYR A 1 86 ? 5.965 -2.576 -11.091 1.00 88.31 86 TYR A N 1
ATOM 648 C CA . TYR A 1 86 ? 5.871 -1.526 -10.070 1.00 88.31 86 TYR A CA 1
ATOM 649 C C . TYR A 1 86 ? 4.531 -0.797 -10.123 1.00 88.31 86 TYR A C 1
ATOM 651 O O . TYR A 1 86 ? 3.879 -0.640 -9.091 1.00 88.31 86 TYR A O 1
ATOM 659 N N . ILE A 1 87 ? 4.054 -0.442 -11.316 1.00 85.56 87 ILE A N 1
ATOM 660 C CA . ILE A 1 87 ? 2.747 0.202 -11.506 1.00 85.56 87 ILE A CA 1
ATOM 661 C C . ILE A 1 87 ? 1.612 -0.709 -11.060 1.00 85.56 87 ILE A C 1
ATOM 663 O O . ILE A 1 87 ? 0.677 -0.252 -10.393 1.00 85.56 87 ILE A O 1
ATOM 667 N N . LYS A 1 88 ? 1.687 -2.005 -11.387 1.00 89.44 88 LYS A N 1
ATOM 668 C CA . LYS A 1 88 ? 0.707 -2.992 -10.925 1.00 89.44 88 LYS A CA 1
ATOM 669 C C . LYS A 1 88 ? 0.678 -3.020 -9.397 1.00 89.44 88 LYS A C 1
ATOM 671 O O . LYS A 1 88 ? -0.376 -2.777 -8.812 1.00 89.44 88 LYS A O 1
ATOM 676 N N . VAL A 1 89 ? 1.823 -3.228 -8.748 1.00 92.19 89 VAL A N 1
ATOM 677 C CA . VAL A 1 89 ? 1.937 -3.266 -7.279 1.00 92.19 89 VAL A CA 1
ATOM 678 C C . VAL A 1 89 ? 1.415 -1.968 -6.653 1.00 92.19 89 VAL A C 1
ATOM 680 O O . VAL A 1 89 ? 0.593 -2.013 -5.735 1.00 92.19 89 VAL A O 1
ATOM 683 N N . PHE A 1 90 ? 1.814 -0.814 -7.187 1.00 90.75 90 PHE A N 1
ATOM 684 C CA . PHE A 1 90 ? 1.403 0.499 -6.694 1.00 90.75 90 PHE A CA 1
ATOM 685 C C . PHE A 1 90 ? -0.105 0.749 -6.856 1.00 90.75 90 PHE A C 1
ATOM 687 O O . PHE A 1 90 ? -0.751 1.304 -5.967 1.00 90.75 90 PHE A O 1
ATOM 694 N N . THR A 1 91 ? -0.713 0.258 -7.938 1.00 87.19 91 THR A N 1
ATOM 695 C CA . THR A 1 91 ? -2.168 0.330 -8.150 1.00 87.19 91 THR A CA 1
ATOM 696 C C . THR A 1 91 ? -2.934 -0.456 -7.084 1.00 87.19 91 THR A C 1
ATOM 698 O O . THR A 1 91 ? -3.906 0.048 -6.515 1.00 87.19 91 THR A O 1
ATOM 701 N N . TYR A 1 92 ? -2.508 -1.687 -6.783 1.00 90.12 92 TYR A N 1
ATOM 702 C CA . TYR A 1 92 ? -3.127 -2.492 -5.721 1.00 90.12 92 TYR A CA 1
ATOM 703 C C . TYR A 1 92 ? -2.941 -1.847 -4.345 1.00 90.12 92 TYR A C 1
ATOM 705 O O . TYR A 1 92 ? -3.880 -1.822 -3.545 1.00 90.12 92 TYR A O 1
ATOM 713 N N . LEU A 1 93 ? -1.768 -1.263 -4.103 1.00 93.00 93 LEU A N 1
ATOM 714 C CA . LEU A 1 93 ? -1.470 -0.540 -2.877 1.00 93.00 93 LEU A CA 1
ATOM 715 C C . LEU A 1 93 ? -2.404 0.658 -2.679 1.00 93.00 93 LEU A C 1
ATOM 717 O O . LEU A 1 93 ? -3.004 0.795 -1.615 1.00 93.00 93 LEU A O 1
ATOM 721 N N . LEU A 1 94 ? -2.607 1.491 -3.702 1.00 87.94 94 LEU A N 1
ATOM 722 C CA . LEU A 1 94 ? -3.494 2.654 -3.604 1.00 87.94 94 LEU A CA 1
ATOM 723 C C . LEU A 1 94 ? -4.972 2.275 -3.455 1.00 87.94 94 LEU A C 1
ATOM 725 O O . LEU A 1 94 ? -5.702 2.928 -2.701 1.00 87.94 94 LEU A O 1
ATOM 729 N N . ARG A 1 95 ? -5.417 1.175 -4.078 1.00 85.69 95 ARG A N 1
ATOM 730 C CA . ARG A 1 95 ? -6.750 0.605 -3.810 1.00 85.69 95 ARG A CA 1
ATOM 731 C C . ARG A 1 95 ? -6.897 0.216 -2.343 1.00 85.69 95 ARG A C 1
ATOM 733 O O . ARG A 1 95 ? -7.893 0.579 -1.714 1.00 85.69 95 ARG A O 1
ATOM 740 N N . LEU A 1 96 ? -5.894 -0.459 -1.782 1.00 91.25 96 LEU A N 1
ATOM 741 C CA . LEU A 1 96 ? -5.876 -0.826 -0.369 1.00 91.25 96 LEU A CA 1
ATOM 742 C C . LEU A 1 96 ? -5.919 0.412 0.542 1.00 91.25 96 LEU A C 1
ATOM 744 O O . LEU A 1 96 ? -6.749 0.453 1.450 1.00 91.25 96 LEU A O 1
ATOM 748 N N . MET A 1 97 ? -5.109 1.445 0.267 1.00 91.62 97 MET A N 1
ATOM 749 C CA . MET A 1 97 ? -5.137 2.708 1.024 1.00 91.62 97 MET A CA 1
ATOM 750 C C . MET A 1 97 ? -6.530 3.347 0.995 1.00 91.62 97 MET A C 1
ATOM 752 O O . MET A 1 97 ? -7.044 3.765 2.032 1.00 91.62 97 MET A O 1
ATOM 756 N N . THR A 1 98 ? -7.167 3.364 -0.179 1.00 84.25 98 THR A N 1
ATOM 757 C CA . THR A 1 98 ? -8.509 3.927 -0.378 1.00 84.25 98 THR A CA 1
ATOM 758 C C . THR A 1 98 ? -9.555 3.202 0.470 1.00 84.25 98 THR A C 1
ATOM 760 O O . THR A 1 98 ? -10.350 3.854 1.147 1.00 84.25 98 THR A O 1
ATOM 763 N N . ALA A 1 99 ? -9.543 1.864 0.499 1.00 86.94 99 ALA A N 1
ATOM 764 C CA . ALA A 1 99 ? -10.443 1.113 1.378 1.00 86.94 99 ALA A CA 1
ATOM 765 C C . ALA A 1 99 ? -10.119 1.319 2.862 1.00 86.94 99 ALA A C 1
ATOM 767 O O . ALA A 1 99 ? -11.036 1.404 3.671 1.00 86.94 99 ALA A O 1
ATOM 768 N N . GLY A 1 100 ? -8.841 1.462 3.222 1.00 88.00 100 GLY A N 1
ATOM 769 C CA . GLY A 1 100 ? -8.426 1.729 4.598 1.00 88.00 100 GLY A CA 1
ATOM 770 C C . GLY A 1 100 ? -8.950 3.055 5.158 1.00 88.00 100 GLY A C 1
ATOM 771 O O . GLY A 1 100 ? -9.190 3.151 6.360 1.00 88.00 100 GLY A O 1
ATOM 772 N N . VAL A 1 101 ? -9.153 4.075 4.319 1.00 86.19 101 VAL A N 1
ATOM 773 C CA . VAL A 1 101 ? -9.642 5.401 4.751 1.00 86.19 101 VAL A CA 1
ATOM 774 C C . VAL A 1 101 ? -11.136 5.638 4.512 1.00 86.19 101 VAL A C 1
ATOM 776 O O . VAL A 1 101 ? -11.699 6.623 5.010 1.00 86.19 101 VAL A O 1
ATOM 779 N N . CYS A 1 102 ? -11.793 4.763 3.749 1.00 82.12 102 CYS A N 1
ATOM 780 C CA . CYS A 1 102 ? -13.186 4.929 3.356 1.00 82.12 102 CYS A CA 1
ATOM 781 C C . CYS A 1 102 ? -14.103 4.965 4.585 1.00 82.12 102 CYS A C 1
ATOM 783 O O . CYS A 1 102 ? -14.185 4.005 5.338 1.00 82.12 102 CYS A O 1
ATOM 785 N N . GLY A 1 103 ? -14.789 6.091 4.806 1.00 77.56 103 GLY A N 1
ATOM 786 C CA . GLY A 1 103 ? -15.662 6.265 5.974 1.00 77.56 103 GLY A CA 1
ATOM 787 C C . GLY A 1 103 ? -14.937 6.434 7.320 1.00 77.56 103 GLY A C 1
ATOM 788 O O . GLY A 1 103 ? -15.602 6.673 8.322 1.00 77.56 103 GLY A O 1
ATOM 789 N N . ASN A 1 104 ? -13.598 6.411 7.362 1.00 84.06 104 ASN A N 1
ATOM 790 C CA . ASN A 1 104 ? -12.816 6.477 8.600 1.00 84.06 104 ASN A CA 1
ATOM 791 C C . ASN A 1 104 ? -11.934 7.741 8.670 1.00 84.06 104 ASN A C 1
ATOM 793 O O . ASN A 1 104 ? -10.861 7.810 8.071 1.00 84.06 104 ASN A O 1
ATOM 797 N N . THR A 1 105 ? -12.375 8.749 9.434 1.00 86.56 105 THR A N 1
ATOM 798 C CA . THR A 1 105 ? -11.668 10.040 9.571 1.00 86.56 105 THR A CA 1
ATOM 799 C C . THR A 1 105 ? -10.275 9.907 10.182 1.00 86.56 105 THR A C 1
ATOM 801 O O . THR A 1 105 ? -9.353 10.568 9.721 1.00 86.56 105 THR A O 1
ATOM 804 N N . ILE A 1 106 ? -10.099 9.037 11.181 1.00 89.69 106 ILE A N 1
ATOM 805 C CA . ILE A 1 106 ? -8.802 8.844 11.849 1.00 89.69 106 ILE A CA 1
ATOM 806 C C . ILE A 1 106 ? -7.782 8.303 10.845 1.00 89.69 106 ILE A C 1
ATOM 808 O O . ILE A 1 106 ? -6.660 8.797 10.745 1.00 89.69 106 ILE A O 1
ATOM 812 N N . ASN A 1 107 ? -8.195 7.313 10.059 1.00 90.06 107 ASN A N 1
ATOM 813 C CA . ASN A 1 107 ? -7.361 6.728 9.023 1.00 90.06 107 ASN A CA 1
ATOM 814 C C . ASN A 1 107 ? -7.050 7.718 7.895 1.00 90.06 107 ASN A C 1
ATOM 816 O O . ASN A 1 107 ? -5.920 7.730 7.413 1.00 90.06 107 ASN A O 1
ATOM 820 N N . ARG A 1 108 ? -7.996 8.595 7.522 1.00 86.75 108 ARG A N 1
ATOM 821 C CA . ARG A 1 108 ? -7.721 9.699 6.583 1.00 86.75 108 ARG A CA 1
ATOM 822 C C . ARG A 1 108 ? -6.588 10.592 7.076 1.00 86.75 108 ARG A C 1
ATOM 824 O O . ARG A 1 108 ? -5.676 10.872 6.306 1.00 86.75 108 ARG A O 1
ATOM 831 N N . THR A 1 109 ? -6.606 10.987 8.349 1.00 87.75 109 THR A N 1
ATOM 832 C CA . THR A 1 109 ? -5.540 11.813 8.936 1.00 87.75 109 TH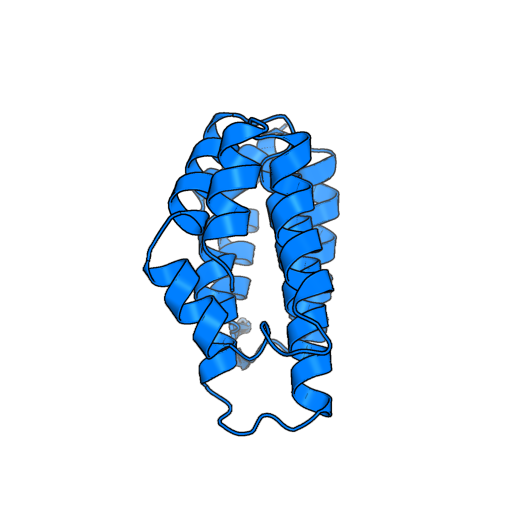R A CA 1
ATOM 833 C C . THR A 1 109 ? -4.189 11.092 8.927 1.00 87.75 109 THR A C 1
ATOM 835 O O . THR A 1 109 ? -3.172 11.704 8.606 1.00 87.75 109 THR A O 1
ATOM 838 N N . LYS A 1 110 ? -4.165 9.783 9.214 1.00 91.75 110 LYS A N 1
ATOM 839 C CA . LYS A 1 110 ? -2.937 8.969 9.153 1.00 91.75 110 LYS A CA 1
ATOM 840 C C . LYS A 1 110 ? -2.367 8.886 7.734 1.00 91.75 110 LYS A C 1
ATOM 842 O O . LYS A 1 110 ? -1.177 9.122 7.545 1.00 91.75 110 LYS A O 1
ATOM 847 N N . LEU A 1 111 ? -3.209 8.588 6.743 1.00 89.50 111 LEU A N 1
ATOM 848 C CA . LEU A 1 111 ? -2.794 8.536 5.339 1.00 89.50 111 LEU A CA 1
ATOM 849 C C . LEU A 1 111 ? -2.286 9.902 4.858 1.00 89.50 111 LEU A C 1
ATOM 851 O O . LEU A 1 111 ? -1.237 9.983 4.227 1.00 89.50 111 LEU A O 1
ATOM 855 N N . HIS A 1 112 ? -2.994 10.976 5.205 1.00 84.62 112 HIS A N 1
ATOM 856 C CA . HIS A 1 112 ? -2.607 12.347 4.878 1.00 84.62 112 HIS A CA 1
ATOM 857 C C . HIS A 1 112 ? -1.224 12.710 5.410 1.00 84.62 112 HIS A C 1
ATOM 859 O O . HIS A 1 112 ? -0.425 13.300 4.686 1.00 84.62 112 HIS A O 1
ATOM 865 N N . ALA A 1 113 ? -0.933 12.376 6.670 1.00 89.38 113 ALA A N 1
ATOM 866 C CA . ALA A 1 113 ? 0.370 12.647 7.269 1.00 89.38 113 ALA A CA 1
ATOM 867 C C . ALA A 1 113 ? 1.508 11.985 6.473 1.00 89.38 113 ALA A C 1
ATOM 869 O O . ALA A 1 113 ? 2.543 12.609 6.259 1.00 89.38 113 ALA A O 1
ATOM 870 N N . ILE A 1 114 ? 1.289 10.763 5.976 1.00 90.38 114 ILE A N 1
ATOM 871 C CA . ILE A 1 114 ? 2.261 10.041 5.145 1.00 90.38 114 ILE A CA 1
ATOM 872 C C . ILE A 1 114 ? 2.392 10.692 3.769 1.00 90.38 114 ILE A C 1
ATOM 874 O O . ILE A 1 114 ? 3.499 11.038 3.375 1.00 90.38 114 ILE A O 1
ATOM 878 N N . ILE A 1 115 ? 1.284 10.917 3.061 1.00 86.62 115 ILE A N 1
ATOM 879 C CA . ILE A 1 115 ? 1.296 11.492 1.705 1.00 86.62 115 ILE A CA 1
ATOM 880 C C . ILE A 1 115 ? 1.884 12.916 1.691 1.00 86.62 115 ILE A C 1
ATOM 882 O O . ILE A 1 115 ? 2.538 13.311 0.730 1.00 86.62 115 ILE A O 1
ATOM 886 N N . SER A 1 116 ? 1.690 13.685 2.766 1.00 84.1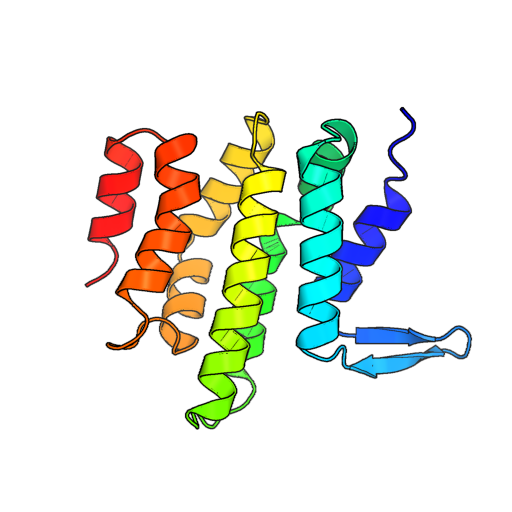9 116 SER A N 1
ATOM 887 C CA . SER A 1 116 ? 2.244 15.043 2.899 1.00 84.19 116 SER A CA 1
ATOM 888 C C . SER A 1 116 ? 3.728 15.073 3.264 1.00 84.19 116 SER A C 1
ATOM 890 O O . SER A 1 116 ? 4.332 16.149 3.219 1.00 84.19 116 SER A O 1
ATOM 892 N N . SER A 1 117 ? 4.288 13.939 3.698 1.00 89.38 117 SER A N 1
ATOM 893 C CA . SER A 1 117 ? 5.651 13.859 4.218 1.00 89.38 117 SER A CA 1
ATOM 894 C C . SER A 1 117 ? 6.692 13.997 3.109 1.00 89.38 117 SER A C 1
ATOM 896 O O . SER A 1 117 ? 6.478 13.562 1.978 1.00 89.38 117 SER A O 1
ATOM 898 N N . HIS A 1 118 ? 7.846 14.568 3.456 1.00 91.12 118 HIS A N 1
ATOM 899 C CA . HIS A 1 118 ? 8.971 14.679 2.529 1.00 91.12 118 HIS A CA 1
ATOM 900 C C . HIS A 1 118 ? 9.474 13.298 2.093 1.00 91.12 118 HIS A C 1
ATOM 902 O O . HIS A 1 118 ? 9.641 13.057 0.907 1.00 91.12 118 HIS A O 1
ATOM 908 N N . THR A 1 119 ? 9.550 12.350 3.032 1.00 93.69 119 THR A N 1
ATOM 909 C CA . THR A 1 119 ? 9.940 10.961 2.759 1.00 93.69 119 THR A CA 1
ATOM 910 C C . THR A 1 119 ? 9.079 10.309 1.683 1.00 93.69 119 THR A C 1
ATOM 912 O O . THR A 1 119 ? 9.598 9.603 0.830 1.00 93.69 119 THR A O 1
ATOM 915 N N . PHE A 1 120 ? 7.761 10.529 1.696 1.00 90.94 120 PHE A N 1
ATOM 916 C CA . PHE A 1 120 ? 6.901 9.993 0.642 1.00 90.94 120 PHE A CA 1
ATOM 917 C C . PHE A 1 120 ? 7.243 10.585 -0.728 1.00 90.94 120 PHE A C 1
ATOM 919 O O . PHE A 1 120 ? 7.303 9.845 -1.707 1.00 90.94 120 PHE A O 1
ATOM 926 N N . TYR A 1 121 ? 7.472 11.899 -0.787 1.00 87.44 121 TYR A N 1
ATOM 927 C CA . TYR A 1 121 ? 7.838 12.587 -2.021 1.00 87.44 121 TYR A CA 1
ATOM 928 C C . TYR A 1 121 ? 9.165 12.068 -2.588 1.00 87.44 121 TYR A C 1
ATOM 930 O O . TYR A 1 121 ? 9.204 11.689 -3.757 1.00 87.44 121 TYR A O 1
ATOM 938 N N . ASP A 1 122 ? 10.206 11.977 -1.760 1.00 90.50 122 ASP A N 1
ATOM 939 C CA . ASP A 1 122 ? 11.532 11.516 -2.186 1.00 90.50 122 ASP A CA 1
ATOM 940 C C . ASP A 1 122 ? 11.457 10.082 -2.725 1.00 90.50 122 ASP A C 1
ATOM 942 O O . ASP A 1 122 ? 11.857 9.811 -3.858 1.00 90.50 122 ASP A O 1
ATOM 946 N N . LEU A 1 123 ? 10.814 9.180 -1.972 1.00 91.50 123 LEU A N 1
ATOM 947 C CA . LEU A 1 123 ? 10.646 7.786 -2.382 1.00 91.50 123 LEU A CA 1
ATOM 948 C C . LEU A 1 123 ? 9.837 7.651 -3.681 1.00 91.50 123 LEU A C 1
ATOM 950 O O . LEU A 1 123 ? 10.148 6.802 -4.515 1.00 91.50 123 LEU A O 1
ATOM 954 N N . LEU A 1 124 ? 8.793 8.467 -3.867 1.00 88.00 124 LEU A N 1
ATOM 955 C CA . LEU A 1 124 ? 7.986 8.453 -5.086 1.00 88.00 124 LEU A CA 1
ATOM 956 C C . LEU A 1 124 ? 8.784 8.967 -6.289 1.00 88.00 124 LEU A C 1
ATOM 958 O O . LEU A 1 124 ? 8.734 8.348 -7.352 1.00 88.00 124 LEU A O 1
ATOM 962 N N . SER A 1 125 ? 9.548 10.045 -6.116 1.00 85.31 125 SER A N 1
ATOM 963 C CA . SER A 1 125 ? 10.409 10.606 -7.161 1.00 85.31 125 SER A CA 1
ATOM 964 C C . SER A 1 125 ? 11.496 9.621 -7.590 1.00 85.31 125 SER A C 1
ATOM 966 O O . SER A 1 125 ? 11.754 9.450 -8.778 1.00 85.31 125 SER A O 1
ATOM 968 N N . GLU A 1 126 ? 12.103 8.925 -6.633 1.00 87.38 126 GLU A N 1
ATOM 969 C CA . GLU A 1 126 ? 13.176 7.957 -6.875 1.00 87.38 126 GLU A CA 1
ATOM 970 C C . GLU A 1 126 ? 12.667 6.596 -7.382 1.00 87.38 126 GLU A C 1
ATOM 972 O O . GLU A 1 126 ? 13.442 5.802 -7.907 1.00 87.38 126 GLU A O 1
ATOM 977 N N . SER A 1 127 ? 11.365 6.308 -7.266 1.00 85.25 127 SER A N 1
ATOM 978 C CA . SER A 1 127 ? 10.784 5.015 -7.667 1.00 85.25 127 SER A CA 1
ATOM 979 C C . SER A 1 127 ? 10.708 4.773 -9.180 1.00 85.25 127 SER A C 1
ATOM 981 O O . SER A 1 127 ? 10.397 3.662 -9.609 1.00 85.25 127 SER A O 1
ATOM 983 N N . GLY A 1 128 ? 10.903 5.813 -9.996 1.00 82.00 128 GLY A N 1
ATOM 984 C CA . GLY A 1 128 ? 10.711 5.756 -11.449 1.00 82.00 128 GLY A CA 1
ATOM 985 C C . GLY A 1 128 ? 9.245 5.742 -11.906 1.00 82.00 128 GLY A C 1
ATOM 986 O O . GLY A 1 128 ? 8.988 5.711 -13.106 1.00 82.00 128 GLY A O 1
ATOM 987 N N . LEU A 1 129 ? 8.275 5.802 -10.982 1.00 82.25 129 LEU A N 1
ATOM 988 C CA . LEU A 1 129 ? 6.841 5.848 -11.305 1.00 82.25 129 LEU A CA 1
ATOM 989 C C . LEU A 1 129 ? 6.399 7.184 -11.930 1.00 82.25 129 LEU A C 1
ATOM 991 O O . LEU A 1 129 ? 5.417 7.216 -12.671 1.00 82.25 129 LEU A O 1
ATOM 995 N N . LEU A 1 130 ? 7.107 8.280 -11.640 1.00 79.31 130 LEU A N 1
ATOM 996 C CA . LEU A 1 130 ? 6.862 9.610 -12.215 1.00 79.31 130 LEU A CA 1
ATOM 997 C C . LEU A 1 130 ? 7.573 9.776 -13.570 1.00 79.31 130 LEU A C 1
ATOM 999 O O . LEU A 1 130 ? 8.341 10.711 -13.773 1.00 79.31 130 LEU A O 1
ATOM 1003 N N . CYS A 1 131 ? 7.364 8.838 -14.494 1.00 72.94 131 CYS A N 1
ATOM 1004 C CA . CYS A 1 131 ? 7.848 8.955 -15.870 1.00 72.94 131 CYS A CA 1
ATOM 1005 C C . CYS A 1 131 ? 6.715 9.372 -16.823 1.00 72.94 131 CYS A C 1
ATOM 1007 O O . CYS A 1 131 ? 5.535 9.222 -16.501 1.00 72.94 131 CYS A O 1
ATOM 1009 N N . VAL A 1 132 ? 7.070 9.862 -18.016 1.00 67.94 132 VAL A N 1
ATOM 1010 C CA . VAL A 1 132 ? 6.138 10.473 -18.988 1.00 67.94 132 VAL A CA 1
ATOM 1011 C C . VAL A 1 132 ? 4.935 9.575 -19.318 1.00 67.94 132 VAL A C 1
ATOM 1013 O O . VAL A 1 132 ? 3.825 10.073 -19.520 1.00 67.94 132 VAL A O 1
ATOM 1016 N N . ASP A 1 133 ? 5.130 8.255 -19.323 1.00 71.44 133 ASP A N 1
ATOM 1017 C CA . ASP A 1 133 ? 4.095 7.283 -19.686 1.00 71.44 133 ASP A CA 1
ATOM 1018 C C . ASP A 1 133 ? 3.063 7.045 -18.572 1.00 71.44 133 ASP A C 1
ATOM 1020 O O . ASP A 1 133 ? 1.893 6.770 -18.852 1.00 71.44 133 ASP A O 1
ATOM 1024 N N . TYR A 1 134 ? 3.463 7.187 -17.304 1.00 67.94 134 TYR A N 1
ATOM 1025 C CA . TYR A 1 134 ? 2.655 6.759 -16.155 1.00 67.94 134 TYR A CA 1
ATOM 1026 C C . TYR A 1 134 ? 2.373 7.856 -15.130 1.00 67.94 134 TYR A C 1
ATOM 1028 O O . TYR A 1 134 ? 1.474 7.690 -14.307 1.00 67.94 134 TYR A O 1
ATOM 1036 N N . GLU A 1 135 ? 3.025 9.011 -15.224 1.00 72.56 135 GLU A N 1
ATOM 1037 C CA . GLU A 1 135 ? 2.837 10.166 -14.342 1.00 72.56 135 GLU A CA 1
ATOM 1038 C C . GLU A 1 135 ? 1.357 10.548 -14.198 1.00 72.56 135 GLU A C 1
ATOM 1040 O O . GLU A 1 135 ? 0.821 10.613 -13.091 1.00 72.56 135 GLU A O 1
ATOM 1045 N N . LYS A 1 136 ? 0.630 10.689 -15.314 1.00 72.88 136 LYS A N 1
ATOM 1046 C CA . LYS A 1 136 ? -0.812 10.996 -15.285 1.00 72.88 136 LYS A CA 1
ATOM 1047 C C . LYS A 1 136 ? -1.630 9.912 -14.588 1.00 72.88 136 LYS A C 1
ATOM 1049 O O . LYS A 1 136 ? -2.636 10.225 -13.950 1.00 72.88 136 LYS A O 1
ATOM 1054 N N . GLN A 1 137 ? -1.245 8.644 -14.729 1.00 70.56 137 GLN A N 1
ATOM 1055 C CA . GLN A 1 137 ? -1.920 7.532 -14.064 1.00 70.56 137 GLN A CA 1
ATOM 1056 C C . GLN A 1 137 ? -1.634 7.554 -12.561 1.00 70.56 137 GLN A C 1
ATOM 1058 O O . GLN A 1 137 ? -2.567 7.449 -11.772 1.00 70.56 137 GLN A O 1
ATOM 1063 N N . VAL A 1 138 ? -0.379 7.756 -12.167 1.00 71.12 138 VAL A N 1
ATOM 1064 C CA . VAL A 1 138 ? 0.069 7.843 -10.772 1.00 71.12 138 VAL A CA 1
ATOM 1065 C C . VAL A 1 138 ? -0.593 9.021 -10.061 1.00 71.12 138 VAL A C 1
ATOM 1067 O O . VAL A 1 138 ? -1.195 8.834 -9.005 1.00 71.12 138 VAL A O 1
ATOM 1070 N N . ILE A 1 139 ? -0.598 10.205 -10.678 1.00 72.81 139 ILE A N 1
ATOM 1071 C CA . ILE A 1 139 ? -1.283 11.393 -10.155 1.00 72.81 139 ILE A CA 1
ATOM 1072 C C . ILE A 1 139 ? -2.785 11.125 -10.015 1.00 72.81 139 ILE A C 1
ATOM 1074 O O . ILE A 1 139 ? -3.361 11.411 -8.968 1.00 72.81 139 ILE A O 1
ATOM 1078 N N . ARG A 1 140 ? -3.441 10.520 -11.017 1.00 68.94 140 ARG A N 1
ATOM 1079 C CA . ARG A 1 140 ? -4.863 10.141 -10.911 1.00 68.94 140 ARG A CA 1
ATOM 1080 C C . ARG A 1 140 ? -5.120 9.160 -9.772 1.00 68.94 140 ARG A C 1
ATOM 1082 O O . ARG A 1 140 ? -6.086 9.344 -9.040 1.00 68.94 140 ARG A O 1
ATOM 1089 N N . LEU A 1 141 ? -4.274 8.146 -9.610 1.00 67.12 141 LEU A N 1
ATOM 1090 C CA . LEU A 1 141 ? -4.418 7.146 -8.555 1.00 67.12 141 LEU A CA 1
ATOM 1091 C C . LEU A 1 141 ? -4.202 7.746 -7.157 1.00 67.12 141 LEU A C 1
ATOM 1093 O O . LEU A 1 141 ? -4.864 7.323 -6.215 1.00 67.12 141 LEU A O 1
ATOM 1097 N N . LEU A 1 142 ? -3.319 8.738 -7.014 1.00 69.75 142 LEU A N 1
ATOM 1098 C CA . LEU A 1 142 ? -3.130 9.488 -5.766 1.00 69.75 142 LEU A CA 1
ATOM 1099 C C . LEU A 1 142 ? -4.282 10.473 -5.505 1.00 69.75 142 LEU A C 1
ATOM 1101 O O . LEU A 1 142 ? -4.675 10.692 -4.358 1.00 69.75 142 LEU A O 1
ATOM 1105 N N . LEU A 1 143 ? -4.867 11.025 -6.570 1.00 64.94 143 LEU A N 1
ATOM 1106 C CA . LEU A 1 143 ? -5.999 11.944 -6.496 1.00 64.94 143 LEU A CA 1
ATOM 1107 C C . LEU A 1 143 ? -7.343 11.269 -6.264 1.00 64.94 143 LEU A C 1
ATOM 1109 O O . LEU A 1 143 ? -8.231 11.900 -5.703 1.00 64.94 143 LEU A O 1
ATOM 1113 N N . GLU A 1 144 ? -7.536 10.022 -6.673 1.00 62.59 144 GLU A N 1
ATOM 1114 C CA . GLU A 1 144 ? -8.806 9.326 -6.472 1.00 62.59 144 GLU A CA 1
ATOM 1115 C C . GLU A 1 144 ? -9.199 9.201 -4.979 1.00 62.59 144 GLU A C 1
ATOM 1117 O O . GLU A 1 144 ? -10.350 9.507 -4.639 1.00 62.59 144 GLU A O 1
ATOM 1122 N N . PRO A 1 145 ? -8.277 8.859 -4.051 1.00 56.69 145 PRO A N 1
ATOM 1123 C CA . PRO A 1 145 ? -8.530 9.009 -2.624 1.00 56.69 145 PRO A CA 1
ATOM 1124 C C . PRO A 1 145 ? -8.658 10.483 -2.210 1.00 56.69 145 PRO A C 1
ATOM 1126 O O . PRO A 1 145 ? -9.511 10.800 -1.383 1.00 56.69 145 PRO A O 1
ATOM 1129 N N . ALA A 1 146 ? -7.873 11.396 -2.794 1.00 54.88 146 ALA A N 1
ATOM 1130 C CA . ALA A 1 146 ? -7.922 12.828 -2.484 1.00 54.88 146 ALA A CA 1
ATOM 1131 C C . ALA A 1 146 ? -9.310 13.449 -2.754 1.00 54.88 146 ALA A C 1
ATOM 1133 O O . ALA A 1 146 ? -9.899 14.081 -1.886 1.00 54.88 146 ALA A O 1
ATOM 1134 N N . GLN A 1 147 ? -9.893 13.205 -3.925 1.00 51.12 147 GLN A N 1
ATOM 1135 C CA . GLN A 1 147 ? -11.148 13.813 -4.374 1.00 51.12 147 GLN A CA 1
ATOM 1136 C C . GLN A 1 147 ? -12.383 13.269 -3.652 1.00 51.12 147 GLN A C 1
ATOM 1138 O O . GLN A 1 147 ? -13.373 13.984 -3.498 1.00 51.12 147 GLN A O 1
ATOM 1143 N N . LYS A 1 148 ? -12.343 12.005 -3.211 1.00 49.56 148 LYS A N 1
ATOM 1144 C CA . LYS A 1 148 ? -13.440 11.380 -2.457 1.00 49.56 148 LYS A CA 1
ATOM 1145 C C . LYS A 1 148 ? -13.422 11.743 -0.971 1.00 49.56 148 LYS A C 1
ATOM 1147 O O . LYS A 1 148 ? -14.458 11.631 -0.318 1.00 49.56 148 LYS A O 1
ATOM 1152 N N . PHE A 1 149 ? -12.274 12.155 -0.427 1.00 50.28 149 PHE A N 1
ATOM 1153 C CA . PHE A 1 149 ? -12.076 12.216 1.025 1.00 50.28 149 PHE A CA 1
ATOM 1154 C C . PHE A 1 149 ? -11.418 13.490 1.565 1.00 50.28 149 PHE A C 1
ATOM 1156 O O . PHE A 1 149 ? -11.500 13.734 2.769 1.00 50.28 149 PHE A O 1
ATOM 1163 N N . PHE A 1 150 ? -10.792 14.299 0.715 1.00 52.84 150 PHE A N 1
ATOM 1164 C CA . PHE A 1 150 ? -10.088 15.523 1.081 1.00 52.84 150 PHE A CA 1
ATOM 1165 C C . PHE A 1 150 ? -10.709 16.738 0.385 1.00 52.84 150 PHE A C 1
ATOM 1167 O O . PHE A 1 150 ? -11.417 16.626 -0.616 1.00 52.84 150 PHE A O 1
ATOM 1174 N N . SER A 1 151 ? -10.494 17.930 0.948 1.00 51.81 151 SER A N 1
ATOM 1175 C CA . SER A 1 151 ? -11.046 19.160 0.376 1.00 51.81 151 SER A CA 1
ATOM 1176 C C . SER A 1 151 ? -10.417 19.458 -0.994 1.00 51.81 151 SER A C 1
ATOM 1178 O O . SER A 1 151 ? -9.276 19.082 -1.274 1.00 51.81 151 SER A O 1
ATOM 1180 N N . LYS A 1 152 ? -11.141 20.186 -1.855 1.00 46.19 152 LYS A N 1
ATOM 1181 C CA . LYS A 1 152 ? -10.620 20.632 -3.163 1.00 46.19 152 LYS A CA 1
ATOM 1182 C C . LYS A 1 152 ? -9.310 21.427 -3.046 1.00 46.19 152 LYS A C 1
ATOM 1184 O O . LYS A 1 152 ? -8.474 21.322 -3.935 1.00 46.19 152 LYS A O 1
ATOM 1189 N N . ALA A 1 153 ? -9.118 22.169 -1.952 1.00 45.44 153 ALA A N 1
ATOM 1190 C CA . ALA A 1 153 ? -7.887 22.914 -1.678 1.00 45.44 153 ALA A CA 1
ATOM 1191 C C . ALA A 1 153 ? -6.684 21.983 -1.448 1.00 45.44 153 ALA A C 1
ATOM 1193 O O . ALA A 1 153 ? -5.601 22.239 -1.960 1.00 45.44 153 ALA A O 1
ATOM 1194 N N . TYR A 1 154 ? -6.899 20.860 -0.761 1.00 51.41 154 TYR A N 1
ATOM 1195 C CA . TYR A 1 154 ? -5.854 19.875 -0.499 1.00 51.41 154 TYR A CA 1
ATOM 1196 C C . TYR A 1 154 ? -5.441 19.108 -1.762 1.00 51.41 154 TYR A C 1
ATOM 1198 O O . TYR A 1 154 ? -4.261 18.885 -2.013 1.00 51.41 154 TYR A O 1
ATOM 1206 N N . CYS A 1 155 ? -6.417 18.761 -2.607 1.00 49.88 155 CYS A N 1
ATOM 1207 C CA . CYS A 1 155 ? -6.137 18.169 -3.915 1.00 49.88 155 CYS A CA 1
ATOM 1208 C C . CYS A 1 155 ? -5.308 19.118 -4.793 1.00 49.88 155 CYS A C 1
ATOM 1210 O O . CYS A 1 155 ? -4.431 18.663 -5.515 1.00 49.88 155 CYS A O 1
ATOM 1212 N N . PHE A 1 156 ? -5.576 20.425 -4.725 1.00 42.94 156 PHE A N 1
ATOM 1213 C CA . PHE A 1 156 ? -4.845 21.438 -5.484 1.00 42.94 156 PHE A CA 1
ATOM 1214 C C . PHE A 1 156 ? -3.389 21.559 -5.016 1.00 42.94 156 PHE A C 1
ATOM 1216 O O . PHE A 1 156 ? -2.488 21.465 -5.840 1.00 42.94 156 PHE A O 1
ATOM 1223 N N . GLU A 1 157 ? -3.156 21.670 -3.706 1.00 48.88 157 GLU A N 1
ATOM 1224 C CA . GLU A 1 157 ? -1.807 21.769 -3.130 1.00 48.88 157 GLU A CA 1
ATOM 1225 C C . GLU A 1 157 ? -0.964 20.510 -3.406 1.00 48.88 157 GLU A C 1
ATOM 1227 O O . GLU A 1 157 ? 0.219 20.598 -3.743 1.00 48.88 157 GLU A O 1
ATOM 1232 N N . PHE A 1 158 ? -1.597 19.333 -3.344 1.00 50.59 158 PHE A N 1
ATOM 1233 C CA . PHE A 1 158 ? -0.968 18.062 -3.688 1.00 50.59 158 PHE A CA 1
ATOM 1234 C C . PHE A 1 158 ? -0.574 17.986 -5.170 1.00 50.59 158 PHE A C 1
ATOM 1236 O O . PHE A 1 158 ? 0.533 17.557 -5.468 1.00 50.59 158 PHE A O 1
ATOM 1243 N N . ILE A 1 159 ? -1.428 18.444 -6.095 1.00 46.44 159 ILE A N 1
ATOM 1244 C CA . ILE A 1 159 ? -1.118 18.474 -7.539 1.00 46.44 159 ILE A CA 1
ATOM 1245 C C . ILE A 1 159 ? 0.015 19.452 -7.834 1.00 46.44 159 ILE A C 1
ATOM 1247 O O . ILE A 1 159 ? 0.912 19.114 -8.591 1.00 46.44 159 ILE A O 1
ATOM 1251 N N . THR A 1 160 ? 0.014 20.636 -7.215 1.00 47.38 160 THR A N 1
ATOM 1252 C CA . THR A 1 160 ? 1.045 21.662 -7.455 1.00 47.38 160 THR A CA 1
ATOM 1253 C C . THR A 1 160 ? 2.436 21.289 -6.938 1.00 47.38 160 THR A C 1
ATOM 1255 O O . THR A 1 160 ? 3.397 21.995 -7.228 1.00 47.38 160 THR A O 1
ATOM 1258 N N . ARG A 1 161 ? 2.555 20.210 -6.152 1.00 53.59 161 ARG A N 1
ATOM 1259 C CA . ARG A 1 161 ? 3.844 19.662 -5.703 1.00 53.59 161 ARG A CA 1
ATOM 1260 C C . ARG A 1 161 ? 4.504 18.734 -6.723 1.00 53.59 161 ARG A C 1
ATOM 1262 O O . ARG A 1 161 ? 5.671 18.407 -6.531 1.00 53.59 161 ARG A O 1
ATOM 1269 N N . PHE A 1 162 ? 3.789 18.314 -7.763 1.00 42.25 162 PHE A N 1
ATOM 1270 C CA . PHE A 1 162 ? 4.345 17.530 -8.863 1.00 42.25 162 PHE A CA 1
ATOM 1271 C C . PHE A 1 162 ? 4.525 18.446 -10.089 1.00 42.25 162 PHE A C 1
ATOM 1273 O O . PHE A 1 162 ? 3.680 19.324 -10.288 1.00 42.25 162 PHE A O 1
ATOM 1280 N N . PRO A 1 163 ? 5.640 18.321 -10.833 1.00 39.47 163 PRO A N 1
ATOM 1281 C CA . PRO A 1 163 ? 5.923 19.147 -12.008 1.00 39.47 163 PRO A CA 1
ATOM 1282 C C . PRO A 1 163 ? 4.903 18.982 -13.147 1.00 39.47 163 PRO A C 1
ATOM 1284 O O . PRO A 1 163 ? 4.187 17.957 -13.187 1.00 39.47 163 PRO A O 1
#

Organism: Gossypium barbadense (NCBI:txid3634)

Secondary structure (DSSP, 8-state):
----HHHHHHHHHHHHHTEEE-TTS-EEEPPHHHHHHHHHHHHHHHHH-HHHHHHHHHTTGGGHHHHHHHHHGGG----HHHHHHHHHHHHHHHHHHHHHHTT-HHHHHHHHHHHTSHHHHHHHHHTT-SSTTTHHHHHHHHHHHHHHHS-HHHHHHHHTT--

Foldseek 3Di:
DPPVLVVLLVLLVCLLVQWDADPVRDIDRNDLVNLLVSLQVLLVCLQPDVPSLVSCVVSVSLCSLLSLLVVLLPPPDPDVVVLVSSVSSVLSSLSSLLSSPVVNPVSVVSNCVLLVDPSSVVSCVSNPCCDPVRVVVNLVSVCVSCVVPHDPVVNVVSVVVRD